Protein AF-A0A1A6XUS2-F1 (afdb_monomer_lite)

Foldseek 3Di:
DDLVVVLVLVLDPDDDPPPVPQDPVNLLVSLVVLQVQLLLLLLQLQLLCLQLVVCVVVVNNVSSVVSNVSSVLSNLLSLLSNQSSCVSPDPDHDDSVVCCVVSVCSSNVSNVVLVVCVVVVVVVVSVVSNVVSVVCVVVSVVSVVSVVCVVVVVVVVVVVVPD

pLDDT: mean 82.78, std 18.83, range [36.0, 98.62]

Structure (mmCIF, N/CA/C/O backbone):
data_AF-A0A1A6XUS2-F1
#
_entry.id   AF-A0A1A6XUS2-F1
#
loop_
_atom_site.group_PDB
_atom_site.id
_atom_site.type_symbol
_atom_site.label_atom_id
_atom_site.label_alt_id
_atom_site.label_comp_id
_atom_site.label_asym_id
_atom_site.label_entity_id
_atom_site.label_seq_id
_atom_site.pdbx_PDB_ins_code
_atom_site.Cartn_x
_atom_site.Cartn_y
_atom_site.Cartn_z
_atom_site.occupancy
_atom_site.B_iso_or_equiv
_atom_site.auth_seq_id
_atom_site.auth_comp_id
_atom_site.auth_asym_id
_atom_site.auth_atom_id
_atom_site.pdbx_PDB_model_num
ATOM 1 N N . MET A 1 1 ? 25.185 3.601 -1.221 1.00 43.94 1 MET A N 1
ATOM 2 C CA . MET A 1 1 ? 24.466 4.262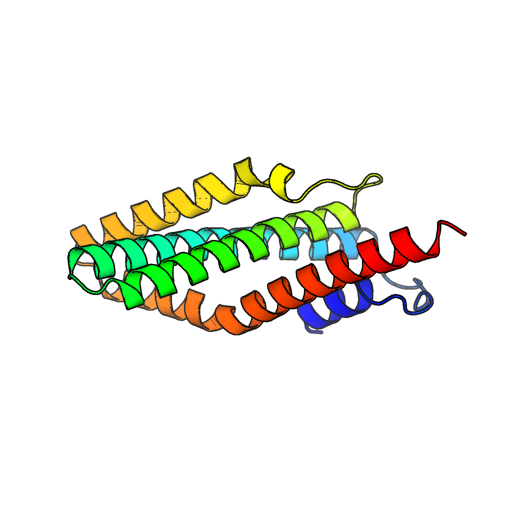 -2.328 1.00 43.94 1 MET A CA 1
ATOM 3 C C . MET A 1 1 ? 23.001 3.979 -2.111 1.00 43.94 1 MET A C 1
ATOM 5 O O . MET A 1 1 ? 22.661 2.821 -1.927 1.00 43.94 1 MET A O 1
ATOM 9 N N . ASP A 1 2 ? 22.198 5.028 -2.001 1.00 40.59 2 ASP A N 1
ATOM 10 C CA . ASP A 1 2 ? 20.779 4.934 -1.667 1.00 40.59 2 ASP A CA 1
ATOM 11 C C . ASP A 1 2 ? 19.984 4.434 -2.886 1.00 40.59 2 ASP A C 1
ATOM 13 O O . ASP A 1 2 ? 20.212 4.918 -3.998 1.00 40.59 2 ASP A O 1
ATOM 17 N N . LEU A 1 3 ? 19.087 3.461 -2.697 1.00 50.53 3 LEU A N 1
ATOM 18 C CA . LEU A 1 3 ? 18.284 2.828 -3.758 1.00 50.53 3 LEU A CA 1
ATOM 19 C C . LEU A 1 3 ? 17.445 3.877 -4.506 1.00 50.53 3 LEU A C 1
ATOM 21 O O . LEU A 1 3 ? 17.326 3.861 -5.732 1.00 50.53 3 LEU A O 1
ATOM 25 N N . LEU A 1 4 ? 16.945 4.853 -3.748 1.00 49.75 4 LEU A N 1
ATOM 26 C CA . LEU A 1 4 ? 16.267 6.046 -4.241 1.00 49.75 4 LEU A CA 1
ATOM 27 C C . LEU A 1 4 ? 17.178 6.919 -5.104 1.00 49.75 4 LEU A C 1
ATOM 29 O O . LEU A 1 4 ? 16.744 7.421 -6.135 1.00 49.75 4 LEU A O 1
ATOM 33 N N . GLY A 1 5 ? 18.452 7.047 -4.734 1.00 47.03 5 GLY A N 1
ATOM 34 C CA . GLY A 1 5 ? 19.453 7.765 -5.520 1.00 47.03 5 GLY A CA 1
ATOM 35 C C . GLY A 1 5 ? 19.738 7.094 -6.863 1.00 47.03 5 GLY A C 1
ATOM 36 O O . GLY A 1 5 ? 19.881 7.785 -7.868 1.00 47.03 5 GLY A O 1
ATOM 37 N N . LEU A 1 6 ? 19.760 5.758 -6.910 1.00 55.34 6 LEU A N 1
ATOM 38 C CA . LEU A 1 6 ? 19.952 5.012 -8.158 1.00 55.34 6 LEU A CA 1
ATOM 39 C C . LEU A 1 6 ? 18.713 5.085 -9.067 1.00 55.34 6 LEU A C 1
ATOM 41 O O . LEU A 1 6 ? 18.844 5.291 -10.270 1.00 55.34 6 LEU A O 1
ATOM 45 N N . LEU A 1 7 ? 17.513 4.979 -8.489 1.00 54.06 7 LEU A N 1
ATOM 46 C CA . LEU A 1 7 ? 16.243 5.122 -9.212 1.00 54.06 7 LEU A CA 1
ATOM 47 C C . LEU A 1 7 ? 16.033 6.551 -9.742 1.00 54.06 7 LEU A C 1
ATOM 49 O O . LEU A 1 7 ? 15.527 6.717 -10.848 1.00 54.06 7 LEU A O 1
ATOM 53 N N . LEU A 1 8 ? 16.463 7.575 -8.996 1.00 52.34 8 LEU A N 1
ATOM 54 C CA . LEU A 1 8 ? 16.452 8.976 -9.437 1.00 52.34 8 LEU A CA 1
ATOM 55 C C . LEU A 1 8 ? 17.474 9.243 -10.550 1.00 52.34 8 LEU A C 1
ATOM 57 O O . LEU A 1 8 ? 17.160 9.969 -11.486 1.00 52.34 8 LEU A O 1
ATOM 61 N N . LEU A 1 9 ? 18.667 8.641 -10.486 1.00 48.25 9 LEU A N 1
ATOM 62 C CA . LEU A 1 9 ? 19.686 8.746 -11.541 1.00 48.25 9 LEU A CA 1
ATOM 63 C C . LEU A 1 9 ? 19.248 8.094 -12.858 1.00 48.25 9 LEU A C 1
ATOM 65 O O . LEU A 1 9 ? 19.633 8.562 -13.923 1.00 48.25 9 LEU A O 1
ATOM 69 N N . LEU A 1 10 ? 18.443 7.034 -12.789 1.00 55.81 10 LEU A N 1
ATOM 70 C CA . LEU A 1 10 ? 17.893 6.354 -13.965 1.00 55.81 10 LEU A CA 1
ATOM 71 C C . LEU A 1 10 ? 16.608 7.014 -14.499 1.00 55.81 10 LEU A C 1
ATOM 73 O O . LEU A 1 10 ? 16.196 6.707 -15.614 1.00 55.81 10 LEU A O 1
ATOM 77 N N . GLY A 1 11 ? 15.978 7.896 -13.715 1.00 45.66 11 GLY A N 1
ATOM 78 C CA . GLY A 1 11 ? 14.768 8.641 -14.082 1.00 45.66 11 GLY A CA 1
ATOM 79 C C . GLY A 1 11 ? 15.007 10.098 -14.497 1.00 45.66 11 GLY A C 1
ATOM 80 O O . GLY A 1 11 ? 14.047 10.805 -14.785 1.00 45.66 11 GLY A O 1
ATOM 81 N N . GLN A 1 12 ? 16.253 10.579 -14.504 1.00 42.88 12 GLN A N 1
ATOM 82 C CA . GLN A 1 12 ? 16.595 11.900 -15.033 1.00 42.88 12 GLN A CA 1
ATOM 83 C C . GLN A 1 12 ? 17.108 11.764 -16.469 1.00 42.88 12 GLN A C 1
ATOM 85 O O . GLN A 1 12 ? 18.019 10.976 -16.713 1.00 42.88 12 GLN A O 1
ATOM 90 N N . ASP A 1 13 ? 16.583 12.589 -17.385 1.00 46.03 13 ASP A N 1
ATOM 91 C CA . ASP A 1 13 ? 17.149 12.887 -18.715 1.00 46.03 13 ASP A CA 1
ATOM 92 C C . ASP A 1 13 ? 18.514 13.599 -18.598 1.00 46.03 13 ASP A C 1
ATOM 94 O O . ASP A 1 13 ? 18.758 14.683 -19.130 1.00 46.03 13 ASP A O 1
ATOM 98 N N . ALA A 1 14 ? 19.439 13.002 -17.857 1.00 36.00 14 ALA A N 1
ATOM 99 C CA . ALA A 1 14 ? 20.839 13.333 -17.932 1.00 36.00 14 ALA A CA 1
ATOM 100 C C . ALA A 1 14 ? 21.422 12.494 -19.068 1.00 36.00 14 ALA A C 1
ATOM 102 O O . ALA A 1 14 ? 21.325 11.266 -19.055 1.00 36.00 14 ALA A O 1
ATOM 103 N N . THR A 1 15 ? 22.045 13.170 -20.040 1.00 37.56 15 THR A N 1
ATOM 104 C CA . THR A 1 15 ? 23.084 12.606 -20.920 1.00 37.56 15 THR A CA 1
ATOM 105 C C . THR A 1 15 ? 23.726 11.385 -20.274 1.00 37.56 15 THR A C 1
ATOM 107 O O . THR A 1 15 ? 24.177 11.528 -19.132 1.00 37.56 15 THR A O 1
ATOM 110 N N . PRO A 1 16 ? 23.766 10.225 -20.960 1.00 40.72 16 PRO A N 1
ATOM 111 C CA . PRO A 1 16 ? 24.060 8.958 -20.318 1.00 40.72 16 PRO A CA 1
ATOM 112 C C . PRO A 1 16 ? 25.358 9.113 -19.526 1.00 40.72 16 PRO A C 1
ATOM 114 O O . PRO A 1 16 ? 26.403 9.364 -20.142 1.00 40.72 16 PRO A O 1
ATOM 117 N N . PRO A 1 17 ? 25.336 9.007 -18.182 1.00 40.78 17 PRO A N 1
ATOM 118 C CA . PRO A 1 17 ? 26.576 8.779 -17.474 1.00 40.78 17 PRO A CA 1
ATOM 119 C C . PRO A 1 17 ? 27.140 7.512 -18.100 1.00 40.78 17 PRO A C 1
ATOM 121 O O . PRO A 1 17 ? 26.401 6.545 -18.299 1.00 40.78 17 PRO A O 1
ATOM 124 N N . ALA A 1 18 ? 28.403 7.573 -18.522 1.00 39.09 18 ALA A N 1
ATOM 125 C CA . ALA A 1 18 ? 29.056 6.487 -19.228 1.00 39.09 18 ALA A CA 1
ATOM 126 C C . ALA A 1 18 ? 28.669 5.154 -18.574 1.00 39.09 18 ALA A C 1
ATOM 128 O O . ALA A 1 18 ? 29.015 4.883 -17.426 1.00 39.09 18 ALA A O 1
ATOM 129 N N . THR A 1 19 ? 27.922 4.332 -19.313 1.00 47.12 19 THR A N 1
ATOM 130 C CA . THR A 1 19 ? 27.433 2.998 -18.930 1.00 47.12 19 THR A CA 1
ATOM 131 C C . THR A 1 19 ? 28.585 1.991 -18.809 1.00 47.12 19 THR A C 1
ATOM 133 O O . THR A 1 19 ? 28.404 0.781 -18.884 1.00 47.12 19 THR A O 1
ATOM 136 N N . SER A 1 20 ? 29.807 2.477 -18.617 1.00 44.38 20 SER A N 1
ATOM 137 C CA . SER A 1 20 ? 30.999 1.714 -18.305 1.00 44.38 20 SER A CA 1
ATOM 138 C C . SER A 1 20 ? 30.981 1.348 -16.820 1.00 44.38 20 SER A C 1
ATOM 140 O O . SER A 1 20 ? 31.653 1.987 -16.013 1.00 44.38 20 SER A O 1
ATOM 142 N N . GLY A 1 21 ? 30.187 0.338 -16.448 1.00 50.47 21 GLY A N 1
ATOM 143 C CA . GLY A 1 21 ? 30.295 -0.273 -15.118 1.00 50.47 21 GLY A CA 1
ATOM 144 C C . GLY A 1 21 ? 29.078 -1.029 -14.589 1.00 50.47 21 GLY A C 1
ATOM 145 O O . GLY A 1 21 ? 29.241 -1.815 -13.660 1.00 50.47 21 GLY A O 1
ATOM 146 N N . ILE A 1 22 ? 27.877 -0.844 -15.148 1.00 58.66 22 ILE A N 1
ATOM 147 C CA . ILE A 1 22 ? 26.694 -1.583 -14.680 1.00 58.66 22 ILE A CA 1
ATOM 148 C C . ILE A 1 22 ? 26.644 -2.931 -15.399 1.00 58.66 22 ILE A C 1
ATOM 150 O O . ILE A 1 22 ? 26.415 -3.005 -16.605 1.00 58.66 22 ILE A O 1
ATOM 154 N N . THR A 1 23 ? 26.896 -4.005 -14.655 1.00 76.06 23 THR A N 1
ATOM 155 C CA . THR A 1 23 ? 26.788 -5.371 -15.168 1.00 76.06 23 THR A CA 1
ATOM 156 C C . THR A 1 23 ? 25.319 -5.769 -15.311 1.00 76.06 23 THR A C 1
ATOM 158 O O . THR A 1 23 ? 24.452 -5.276 -14.588 1.00 76.06 23 THR A O 1
ATOM 161 N N . GLN A 1 24 ? 25.032 -6.716 -16.207 1.00 75.00 24 GLN A N 1
ATOM 162 C CA . GLN A 1 24 ? 23.701 -7.331 -16.316 1.00 75.00 24 GLN A CA 1
ATOM 163 C C . GLN A 1 24 ? 23.223 -7.897 -14.966 1.00 75.00 24 GLN A C 1
ATOM 165 O O . GLN A 1 24 ? 22.039 -7.860 -14.644 1.00 75.00 24 GLN A O 1
ATOM 170 N N . GLU A 1 25 ? 24.168 -8.383 -14.162 1.00 78.31 25 GLU A N 1
ATOM 171 C CA . GLU A 1 25 ? 23.946 -8.837 -12.793 1.00 78.31 25 GLU A CA 1
ATOM 172 C C . GLU A 1 25 ? 23.510 -7.689 -11.869 1.00 78.31 25 GLU A C 1
ATOM 174 O O . GLU A 1 25 ? 22.534 -7.835 -11.140 1.00 78.31 25 GLU A O 1
ATOM 179 N N . GLY A 1 26 ? 24.139 -6.514 -11.967 1.00 78.38 26 GLY A N 1
ATOM 180 C CA . GLY A 1 26 ? 23.724 -5.320 -11.226 1.00 78.38 26 GLY A CA 1
ATOM 181 C C . GLY A 1 26 ? 22.303 -4.862 -11.569 1.00 78.38 26 GLY A C 1
ATOM 182 O O . GLY A 1 26 ? 21.543 -4.502 -10.675 1.00 78.38 26 GLY A O 1
ATOM 183 N N . ILE A 1 27 ? 21.904 -4.945 -12.842 1.00 78.94 27 ILE A N 1
ATOM 184 C CA . ILE A 1 27 ? 20.528 -4.633 -13.273 1.00 78.94 27 ILE A CA 1
ATOM 185 C C . ILE A 1 27 ? 19.527 -5.619 -12.658 1.00 78.94 27 ILE A C 1
ATOM 187 O O . ILE A 1 27 ? 18.470 -5.210 -12.177 1.00 78.94 27 ILE A O 1
ATOM 191 N N . ALA A 1 28 ? 19.861 -6.912 -12.647 1.00 82.19 28 ALA A N 1
ATOM 192 C CA . ALA A 1 28 ? 19.004 -7.943 -12.073 1.00 82.19 28 ALA A CA 1
ATOM 193 C C . ALA A 1 28 ? 18.802 -7.756 -10.559 1.00 82.19 28 ALA A C 1
ATOM 195 O O . ALA A 1 28 ? 17.681 -7.916 -10.077 1.00 82.19 28 ALA A O 1
ATOM 196 N N . VAL A 1 29 ? 19.855 -7.370 -9.827 1.00 84.56 29 VAL A N 1
ATOM 197 C CA . VAL A 1 29 ? 19.773 -7.068 -8.387 1.00 84.56 29 VAL A CA 1
ATOM 198 C C . VAL A 1 29 ? 18.825 -5.897 -8.131 1.00 84.56 29 VAL A C 1
ATOM 200 O O . VAL A 1 29 ? 17.878 -6.042 -7.364 1.00 84.56 29 VAL A O 1
ATOM 203 N N . VAL A 1 30 ? 19.000 -4.778 -8.836 1.00 82.94 30 VAL A N 1
ATOM 204 C CA . VAL A 1 30 ? 18.148 -3.588 -8.656 1.00 82.94 30 VAL A CA 1
ATOM 205 C C . VAL A 1 30 ? 16.685 -3.887 -9.001 1.00 82.94 30 VAL A C 1
ATOM 207 O O . VAL A 1 30 ? 15.773 -3.452 -8.298 1.00 82.94 30 VAL A O 1
ATOM 210 N N . ALA A 1 31 ? 16.436 -4.661 -10.061 1.00 83.56 31 ALA A N 1
ATOM 211 C CA . ALA A 1 31 ? 15.081 -5.071 -10.424 1.00 83.56 31 ALA A CA 1
ATOM 212 C C . ALA A 1 31 ? 14.435 -5.955 -9.340 1.00 83.56 31 ALA A C 1
ATOM 214 O O . ALA A 1 31 ? 13.247 -5.796 -9.046 1.00 83.56 31 ALA A O 1
ATOM 215 N N . ALA A 1 32 ? 15.206 -6.855 -8.722 1.00 86.75 32 ALA A N 1
ATOM 216 C CA . ALA A 1 32 ? 14.733 -7.688 -7.621 1.00 86.75 32 ALA A CA 1
ATOM 217 C C . ALA A 1 32 ? 14.425 -6.857 -6.364 1.00 86.75 32 ALA A C 1
ATOM 219 O O . ALA A 1 32 ? 13.348 -7.013 -5.791 1.00 86.75 32 ALA A O 1
ATOM 220 N N . GLU A 1 33 ? 15.303 -5.926 -5.986 1.00 88.81 33 GLU A N 1
ATOM 221 C CA . GLU A 1 33 ? 15.103 -5.023 -4.842 1.00 88.81 33 GLU A CA 1
ATOM 222 C C . GLU A 1 33 ? 13.871 -4.123 -5.028 1.00 88.81 33 GLU A C 1
ATOM 224 O O . GLU A 1 33 ? 13.099 -3.898 -4.090 1.00 88.81 33 GLU A O 1
ATOM 229 N N . ALA A 1 34 ? 13.629 -3.645 -6.252 1.00 88.12 34 ALA A N 1
ATOM 230 C CA . ALA A 1 34 ? 12.433 -2.878 -6.584 1.00 88.12 34 ALA A CA 1
ATOM 231 C C . ALA A 1 34 ? 11.157 -3.734 -6.489 1.00 88.12 34 ALA A C 1
ATOM 233 O O . ALA A 1 34 ? 10.148 -3.276 -5.950 1.00 88.12 34 ALA A O 1
ATOM 234 N N . ALA A 1 35 ? 11.193 -4.987 -6.955 1.00 89.00 35 ALA A N 1
ATOM 235 C CA . ALA A 1 35 ? 10.068 -5.913 -6.829 1.00 89.00 35 ALA A CA 1
ATOM 236 C C . ALA A 1 35 ? 9.792 -6.308 -5.366 1.00 89.00 35 ALA A C 1
ATOM 238 O O . ALA A 1 35 ? 8.634 -6.399 -4.957 1.00 89.00 35 ALA A O 1
ATOM 239 N N . GLU A 1 36 ? 10.831 -6.499 -4.555 1.00 91.69 36 GLU A N 1
ATOM 240 C CA . GLU A 1 36 ? 10.691 -6.732 -3.117 1.00 91.69 36 GLU A CA 1
ATOM 241 C C . GLU A 1 36 ? 10.083 -5.513 -2.415 1.00 91.69 36 GLU A C 1
ATOM 243 O O . GLU A 1 36 ? 9.097 -5.639 -1.684 1.00 91.69 36 GLU A O 1
ATOM 248 N N . SER A 1 37 ? 10.589 -4.316 -2.716 1.00 93.69 37 SER A N 1
ATOM 249 C CA . SER A 1 37 ? 10.033 -3.060 -2.206 1.00 93.69 37 SER A CA 1
ATOM 250 C C . SER A 1 37 ? 8.565 -2.887 -2.607 1.00 93.69 37 SER A C 1
ATOM 252 O O . SER A 1 37 ? 7.744 -2.459 -1.793 1.00 93.69 37 SER A O 1
ATOM 254 N N . ALA A 1 38 ? 8.195 -3.283 -3.830 1.00 95.00 38 ALA A N 1
ATOM 255 C CA . ALA A 1 38 ? 6.807 -3.266 -4.283 1.00 95.00 38 ALA A CA 1
ATOM 256 C C . ALA A 1 38 ? 5.909 -4.149 -3.402 1.00 95.00 38 ALA A C 1
ATOM 258 O O . ALA A 1 38 ? 4.825 -3.722 -2.998 1.00 95.00 38 ALA A O 1
ATOM 259 N N . ASN A 1 39 ? 6.381 -5.343 -3.033 1.00 96.19 39 ASN A N 1
ATOM 260 C CA . ASN A 1 39 ? 5.648 -6.234 -2.135 1.00 96.19 39 ASN A CA 1
ATOM 261 C C . ASN A 1 39 ? 5.480 -5.622 -0.738 1.00 96.19 39 ASN A C 1
ATOM 263 O O . ASN A 1 39 ? 4.417 -5.767 -0.131 1.00 96.19 39 ASN A O 1
ATOM 267 N N . ILE A 1 40 ? 6.490 -4.918 -0.221 1.00 97.25 40 ILE A N 1
ATOM 268 C CA . ILE A 1 40 ? 6.400 -4.221 1.070 1.00 97.25 40 ILE A CA 1
ATOM 269 C C . ILE A 1 40 ? 5.295 -3.156 1.022 1.00 97.25 40 ILE A C 1
ATOM 271 O O . ILE A 1 40 ? 4.395 -3.165 1.866 1.00 97.25 40 ILE A O 1
ATOM 275 N N . PHE A 1 41 ? 5.286 -2.297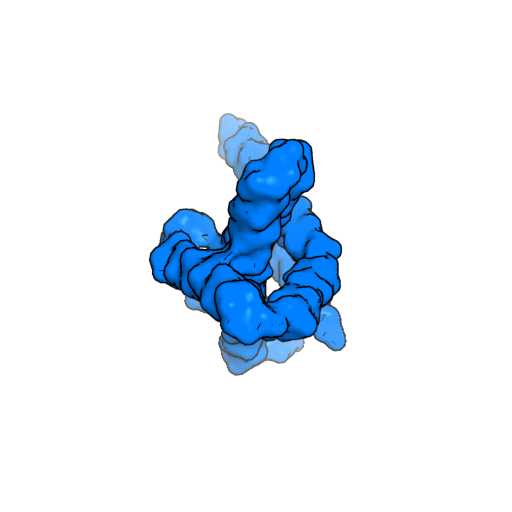 -0.002 1.00 97.94 41 PHE A N 1
ATOM 276 C CA . PHE A 1 41 ? 4.231 -1.294 -0.173 1.00 97.94 41 PHE A CA 1
ATOM 277 C C . PHE A 1 41 ? 2.842 -1.915 -0.368 1.00 97.94 41 PHE A C 1
ATOM 279 O O . PHE A 1 41 ? 1.862 -1.413 0.187 1.00 97.94 41 PHE A O 1
ATOM 286 N N . ALA A 1 42 ? 2.741 -3.032 -1.092 1.00 98.19 42 ALA A N 1
ATOM 287 C CA . ALA A 1 42 ? 1.486 -3.760 -1.252 1.00 98.19 42 ALA A CA 1
ATOM 288 C C . ALA A 1 42 ? 0.945 -4.274 0.094 1.00 98.19 42 ALA A C 1
ATOM 290 O O . ALA A 1 42 ? -0.247 -4.141 0.372 1.00 98.19 42 ALA A O 1
ATOM 291 N N . ASN A 1 43 ? 1.814 -4.790 0.968 1.00 98.19 43 ASN A N 1
ATOM 292 C CA . ASN A 1 43 ? 1.422 -5.182 2.322 1.00 98.19 43 ASN A CA 1
ATOM 293 C C . ASN A 1 43 ? 0.992 -3.970 3.161 1.00 98.19 43 ASN A C 1
ATOM 295 O O . ASN A 1 43 ? -0.049 -4.020 3.817 1.00 98.19 43 ASN A O 1
ATOM 299 N N . CYS A 1 44 ? 1.731 -2.858 3.100 1.00 98.38 44 CYS A N 1
ATOM 300 C CA . CYS A 1 44 ? 1.347 -1.630 3.798 1.00 98.38 44 CYS A CA 1
ATOM 301 C C . CYS A 1 44 ? -0.001 -1.078 3.335 1.00 98.38 44 CYS A C 1
ATOM 303 O O . CYS A 1 44 ? -0.774 -0.594 4.159 1.00 98.38 44 CYS A O 1
ATOM 305 N N . ALA A 1 45 ? -0.352 -1.236 2.056 1.00 98.56 45 ALA A N 1
ATOM 306 C CA . ALA A 1 45 ? -1.682 -0.887 1.574 1.00 98.56 45 ALA A CA 1
ATOM 307 C C . ALA A 1 45 ? -2.799 -1.635 2.327 1.00 98.56 45 ALA A C 1
ATOM 309 O O . ALA A 1 45 ? -3.846 -1.053 2.615 1.00 98.56 45 ALA A O 1
ATOM 310 N N . GLY A 1 46 ? -2.568 -2.904 2.678 1.00 98.44 46 GLY A N 1
ATOM 311 C CA . GLY A 1 46 ? -3.506 -3.715 3.455 1.00 98.44 46 GLY A CA 1
ATOM 312 C C . GLY A 1 46 ? -3.563 -3.345 4.933 1.00 98.44 46 GLY A C 1
ATOM 313 O O . GLY A 1 46 ? -4.648 -3.270 5.506 1.00 98.44 46 GLY A O 1
ATOM 314 N N . TRP A 1 47 ? -2.417 -3.042 5.546 1.00 98.25 47 TRP A N 1
ATOM 315 C CA . TRP A 1 47 ? -2.367 -2.530 6.921 1.00 98.25 47 TRP A CA 1
ATOM 316 C C . TRP A 1 47 ? -3.142 -1.215 7.070 1.00 98.25 47 TRP A C 1
ATOM 318 O O . TRP A 1 47 ? -3.900 -1.037 8.027 1.00 98.25 47 TRP A O 1
ATOM 328 N N . TRP A 1 48 ? -3.038 -0.327 6.081 1.00 98.50 48 TRP A N 1
ATOM 329 C CA . TRP A 1 48 ? -3.830 0.899 6.043 1.00 98.50 48 TRP A CA 1
ATOM 330 C C . TRP A 1 48 ? -5.323 0.651 5.822 1.00 98.50 48 TRP A C 1
ATOM 332 O O . TRP A 1 48 ? -6.147 1.311 6.454 1.00 98.50 48 TRP A O 1
ATOM 342 N N . ASP A 1 49 ? -5.703 -0.329 5.001 1.00 98.62 49 ASP A N 1
ATOM 343 C CA . ASP A 1 49 ? -7.110 -0.721 4.851 1.00 98.62 49 ASP A CA 1
ATOM 344 C C . ASP A 1 49 ? -7.704 -1.291 6.150 1.00 98.62 49 ASP A C 1
ATOM 346 O O . ASP A 1 49 ? -8.868 -1.018 6.470 1.00 98.62 49 ASP A O 1
ATOM 350 N N . PHE A 1 50 ? -6.911 -2.035 6.927 1.00 98.19 50 PHE A N 1
ATOM 351 C CA . PHE A 1 50 ? -7.305 -2.492 8.259 1.00 98.19 50 PHE A CA 1
ATOM 352 C C . PHE A 1 50 ? -7.579 -1.305 9.193 1.00 98.19 50 PHE A C 1
ATOM 354 O O . PHE A 1 50 ? -8.662 -1.229 9.780 1.00 98.19 50 PHE A O 1
ATOM 361 N N . MET A 1 51 ? -6.664 -0.331 9.263 1.00 98.12 51 MET A N 1
ATOM 362 C CA . MET A 1 51 ? -6.866 0.884 10.063 1.00 98.12 51 MET A CA 1
ATOM 363 C C . MET A 1 51 ? -8.089 1.675 9.603 1.00 98.12 51 MET A C 1
ATOM 365 O O . MET A 1 51 ? -8.912 2.072 10.424 1.00 98.12 51 MET A O 1
ATOM 369 N N . ALA A 1 52 ? -8.273 1.835 8.291 1.00 98.44 52 ALA A N 1
ATOM 370 C CA . ALA A 1 52 ? -9.438 2.510 7.732 1.00 98.44 52 ALA A CA 1
ATOM 371 C C . ALA A 1 52 ? -10.754 1.839 8.157 1.00 98.44 52 ALA A C 1
ATOM 373 O O . ALA A 1 52 ? -11.732 2.511 8.492 1.00 98.44 52 ALA A O 1
ATOM 374 N N . THR A 1 53 ? -10.781 0.507 8.160 1.00 98.19 53 THR A N 1
ATOM 375 C CA . THR A 1 53 ? -11.944 -0.277 8.590 1.00 98.19 53 THR A CA 1
ATOM 376 C C . THR A 1 53 ? -12.207 -0.103 10.083 1.00 98.19 53 THR A C 1
ATOM 378 O O . THR A 1 53 ? -13.347 0.147 10.477 1.00 98.19 53 THR A O 1
ATOM 381 N N . HIS A 1 54 ? -11.159 -0.166 10.908 1.00 96.56 54 HIS A N 1
ATOM 382 C CA . HIS A 1 54 ? -11.268 -0.015 12.356 1.00 96.56 54 HIS A CA 1
ATOM 383 C C . HIS A 1 54 ? -11.735 1.391 12.766 1.00 96.56 54 HIS A C 1
ATOM 385 O O . HIS A 1 54 ? -12.661 1.533 13.563 1.00 96.56 54 HIS A O 1
ATOM 391 N N . GLU A 1 55 ? -11.166 2.438 12.168 1.00 98.00 55 GLU A N 1
ATOM 392 C CA . GLU A 1 55 ? -11.578 3.826 12.401 1.00 98.00 55 GLU A CA 1
ATOM 393 C C . GLU A 1 55 ? -13.034 4.069 11.993 1.00 98.00 55 GLU A C 1
ATOM 395 O O . GLU A 1 55 ? -13.786 4.728 12.715 1.00 98.00 55 GLU A O 1
ATOM 400 N N . ARG A 1 56 ? -13.466 3.490 10.863 1.00 98.19 56 ARG A N 1
ATOM 401 C CA . ARG A 1 56 ? -14.858 3.587 10.414 1.00 98.19 56 ARG A CA 1
ATOM 402 C C . ARG A 1 56 ? -15.805 2.916 11.405 1.00 98.19 56 ARG A C 1
ATOM 404 O O . ARG A 1 56 ? -16.815 3.516 11.763 1.00 98.19 56 ARG A O 1
ATOM 411 N N . ALA A 1 57 ? -15.470 1.712 11.867 1.00 97.12 57 ALA A N 1
ATOM 412 C CA . ALA A 1 57 ? -16.255 0.993 12.870 1.00 97.12 57 ALA A CA 1
ATOM 413 C C . ALA A 1 57 ? -16.339 1.760 14.200 1.00 97.12 57 ALA A C 1
ATOM 415 O O . ALA A 1 57 ? -17.357 1.708 14.884 1.00 97.12 57 ALA A O 1
ATOM 416 N N . ALA A 1 58 ? -15.300 2.524 14.535 1.00 97.44 58 ALA A N 1
ATOM 417 C CA . ALA A 1 58 ? -15.253 3.358 15.727 1.00 97.44 58 ALA A CA 1
ATOM 418 C C . ALA A 1 58 ? -15.883 4.758 15.554 1.00 97.44 58 ALA A C 1
ATOM 420 O O . ALA A 1 58 ? -15.745 5.601 16.441 1.00 97.44 58 ALA A O 1
ATOM 421 N N . GLY A 1 59 ? -16.552 5.033 14.427 1.00 98.19 59 GLY A N 1
ATOM 422 C CA . GLY A 1 59 ? -17.237 6.306 14.184 1.00 98.19 59 GLY A CA 1
ATOM 423 C C . GLY A 1 59 ? -16.305 7.484 13.880 1.00 98.19 59 GLY A C 1
ATOM 424 O O . GLY A 1 59 ? -16.696 8.632 14.081 1.00 98.19 59 GLY A O 1
ATOM 425 N N . ARG A 1 60 ? -15.082 7.225 13.394 1.00 98.38 60 ARG A N 1
ATOM 426 C CA . ARG A 1 60 ? -14.069 8.238 13.046 1.00 98.38 60 ARG A CA 1
ATOM 427 C C . ARG A 1 60 ? -13.862 8.309 11.522 1.00 98.38 60 ARG A C 1
ATOM 429 O O . ARG A 1 60 ? -12.864 7.810 11.002 1.00 98.38 60 ARG A O 1
ATOM 436 N N . PRO A 1 61 ? -14.806 8.903 10.762 1.00 96.94 61 PRO A N 1
ATOM 437 C CA . PRO A 1 61 ? -14.811 8.829 9.299 1.00 96.94 61 PRO A CA 1
ATOM 438 C C . PRO A 1 61 ? -13.632 9.551 8.635 1.00 96.94 61 PRO A C 1
ATOM 440 O O . PRO A 1 61 ? -13.104 9.042 7.652 1.00 96.94 61 PRO A O 1
ATOM 443 N N . ALA A 1 62 ? -13.183 10.687 9.180 1.00 98.06 62 ALA A N 1
ATOM 444 C CA . ALA A 1 62 ? -12.046 11.429 8.630 1.00 98.06 62 ALA A CA 1
ATOM 445 C C . ALA A 1 62 ? -10.742 10.616 8.713 1.00 98.06 62 ALA A C 1
ATOM 447 O O . ALA A 1 62 ? -10.031 10.480 7.720 1.00 98.06 62 ALA A O 1
ATOM 448 N N . SER A 1 63 ? -10.471 9.997 9.867 1.00 97.75 63 SER A N 1
ATOM 449 C CA . SER A 1 63 ? -9.335 9.085 10.036 1.00 97.75 63 SER A CA 1
ATOM 450 C C . SER A 1 63 ? -9.442 7.878 9.104 1.00 97.75 63 SER A C 1
ATOM 452 O O . SER A 1 63 ? -8.461 7.477 8.482 1.00 97.75 63 SER A O 1
ATOM 454 N N . ALA A 1 64 ? -10.645 7.314 8.958 1.00 98.19 64 ALA A N 1
ATOM 455 C CA . ALA A 1 64 ? -10.873 6.191 8.056 1.00 98.19 64 ALA A CA 1
ATOM 456 C C . ALA A 1 64 ? -10.545 6.539 6.596 1.00 98.19 64 ALA A C 1
ATOM 458 O O . ALA A 1 64 ? -9.936 5.739 5.884 1.00 98.19 64 ALA A O 1
ATOM 459 N N . GLU A 1 65 ? -10.936 7.730 6.146 1.00 98.44 65 GLU A N 1
ATOM 460 C CA . GLU A 1 65 ? -10.618 8.226 4.810 1.00 98.44 65 GLU A CA 1
ATOM 461 C C . GLU A 1 65 ? -9.122 8.509 4.646 1.00 98.44 65 GLU A C 1
ATOM 463 O O . GLU A 1 65 ? -8.529 8.098 3.647 1.00 98.44 65 GLU A O 1
ATOM 468 N N . GLN A 1 66 ? -8.482 9.115 5.651 1.00 97.88 66 GLN A N 1
ATOM 469 C CA . GLN A 1 66 ? -7.036 9.324 5.663 1.00 97.88 66 GLN A CA 1
ATOM 470 C C . GLN A 1 66 ? -6.281 8.002 5.483 1.00 97.88 66 GLN A C 1
ATOM 472 O O . GLN A 1 66 ? -5.460 7.886 4.572 1.00 97.88 66 GLN A O 1
ATOM 477 N N . PHE A 1 67 ? -6.587 6.979 6.285 1.00 98.25 67 PHE A N 1
ATOM 478 C CA . PHE A 1 67 ? -5.949 5.671 6.145 1.00 98.25 67 PHE A CA 1
ATOM 479 C C . PHE A 1 67 ? -6.269 5.016 4.804 1.00 98.25 67 PHE A C 1
ATOM 481 O O . PHE A 1 67 ? -5.384 4.432 4.181 1.00 98.25 67 PHE A O 1
ATOM 488 N N . LYS A 1 68 ? -7.493 5.167 4.283 1.00 98.38 68 LYS A N 1
ATOM 489 C CA . LYS A 1 68 ? -7.810 4.641 2.952 1.00 98.38 68 LYS A CA 1
ATOM 490 C C . LYS A 1 68 ? -6.940 5.280 1.866 1.00 98.38 68 LYS A C 1
ATOM 492 O O . LYS A 1 68 ? -6.462 4.576 0.974 1.00 98.38 68 LYS A O 1
ATOM 497 N N . ASN A 1 69 ? -6.697 6.585 1.960 1.00 97.75 69 ASN A N 1
ATOM 498 C CA . ASN A 1 69 ? -5.830 7.312 1.037 1.00 97.75 69 ASN A CA 1
ATOM 499 C C . ASN A 1 69 ? -4.362 6.891 1.170 1.00 97.75 69 ASN A C 1
ATOM 501 O O . ASN A 1 69 ? -3.702 6.695 0.148 1.00 97.75 69 ASN A O 1
ATOM 505 N N . LEU A 1 70 ? -3.876 6.647 2.393 1.00 97.75 70 LEU A N 1
ATOM 506 C CA . LEU A 1 70 ? -2.556 6.046 2.608 1.00 97.75 70 LEU A CA 1
ATOM 507 C C . LEU A 1 70 ? -2.453 4.671 1.938 1.00 97.75 70 LEU A C 1
ATOM 509 O O . LEU A 1 70 ? -1.486 4.412 1.223 1.00 97.75 70 LEU A O 1
ATOM 513 N N . GLY A 1 71 ? -3.481 3.830 2.073 1.00 98.00 71 GLY A N 1
ATOM 514 C CA . GLY A 1 71 ? -3.535 2.528 1.410 1.00 98.00 71 GLY A CA 1
ATOM 515 C C . GLY A 1 71 ? -3.517 2.626 -0.117 1.00 98.00 71 GLY A C 1
ATOM 516 O O . GLY A 1 71 ? -2.810 1.878 -0.792 1.00 98.00 71 GLY A O 1
ATOM 517 N N . ASN A 1 72 ? -4.245 3.590 -0.684 1.00 97.25 72 ASN A N 1
ATOM 518 C CA . ASN A 1 72 ? -4.251 3.835 -2.127 1.00 97.25 72 ASN A CA 1
ATOM 519 C C . ASN A 1 72 ? -2.893 4.331 -2.639 1.00 97.25 72 ASN A C 1
ATOM 521 O O . ASN A 1 72 ? -2.435 3.887 -3.695 1.00 97.25 72 ASN A O 1
ATOM 525 N N . GLY A 1 73 ? -2.229 5.215 -1.895 1.00 96.06 73 GLY A N 1
ATOM 526 C CA . GLY A 1 73 ? -0.889 5.670 -2.248 1.00 96.06 73 GLY A CA 1
ATOM 527 C C . GLY A 1 73 ? 0.155 4.551 -2.154 1.00 96.06 73 GLY A C 1
ATOM 528 O O . GLY A 1 73 ? 0.982 4.431 -3.052 1.00 96.06 73 GLY A O 1
ATOM 529 N N . ALA A 1 74 ? 0.070 3.670 -1.153 1.00 97.88 74 ALA A N 1
ATOM 530 C CA . ALA A 1 74 ? 0.975 2.530 -1.020 1.00 97.88 74 ALA A CA 1
ATOM 531 C C . ALA A 1 74 ? 0.779 1.523 -2.168 1.00 97.88 74 ALA A C 1
ATOM 533 O O . ALA A 1 74 ? 1.749 1.101 -2.792 1.00 97.88 74 ALA A O 1
ATOM 534 N N . GLN A 1 75 ? -0.469 1.221 -2.552 1.00 97.50 75 GLN A N 1
ATOM 535 C CA . GLN A 1 75 ? -0.738 0.424 -3.756 1.00 97.50 75 GLN A CA 1
ATOM 536 C C . GLN A 1 75 ? -0.145 1.083 -5.010 1.00 97.50 75 GLN A C 1
ATOM 538 O O . GLN A 1 75 ? 0.419 0.405 -5.864 1.00 97.50 75 GLN A O 1
ATOM 543 N N . THR A 1 76 ? -0.276 2.403 -5.132 1.00 94.69 76 THR A N 1
ATOM 544 C CA . THR A 1 76 ? 0.240 3.152 -6.283 1.00 94.69 76 THR A CA 1
ATOM 545 C C . THR A 1 76 ? 1.766 3.064 -6.361 1.00 94.69 76 THR A C 1
ATOM 547 O O . THR A 1 76 ? 2.299 2.766 -7.429 1.00 94.69 76 THR A O 1
ATOM 550 N N . ALA A 1 77 ? 2.461 3.224 -5.230 1.00 94.25 77 ALA A N 1
ATOM 551 C CA . ALA A 1 77 ? 3.907 3.042 -5.133 1.00 94.25 77 ALA A CA 1
ATOM 552 C C . ALA A 1 77 ? 4.335 1.610 -5.502 1.00 94.25 77 ALA A C 1
ATOM 554 O O . ALA A 1 77 ? 5.280 1.435 -6.269 1.00 94.25 77 ALA A O 1
ATOM 555 N N . ALA A 1 78 ? 3.603 0.587 -5.044 1.00 96.12 78 ALA A N 1
ATOM 556 C CA . ALA A 1 78 ? 3.873 -0.808 -5.397 1.00 96.12 78 ALA A CA 1
ATOM 557 C C . ALA A 1 78 ? 3.764 -1.066 -6.911 1.00 96.12 78 ALA A C 1
ATOM 559 O O . ALA A 1 78 ? 4.647 -1.676 -7.514 1.00 96.12 78 ALA A O 1
ATOM 560 N N . LEU A 1 79 ? 2.699 -0.571 -7.548 1.00 93.50 79 LEU A N 1
ATOM 561 C CA . LEU A 1 79 ? 2.506 -0.720 -8.993 1.00 93.50 79 LEU A CA 1
ATOM 562 C C . LEU A 1 79 ? 3.589 0.011 -9.796 1.00 93.50 79 LEU A C 1
ATOM 564 O O . LEU A 1 79 ? 4.039 -0.500 -10.821 1.00 93.50 79 LEU A O 1
ATOM 568 N N . TRP A 1 80 ? 4.015 1.186 -9.329 1.00 90.31 80 TRP A N 1
ATOM 569 C CA . TRP A 1 80 ? 5.108 1.932 -9.947 1.00 90.31 80 TRP A CA 1
ATOM 570 C C . TRP A 1 80 ? 6.442 1.199 -9.823 1.00 90.31 80 TRP A C 1
ATOM 572 O O . TRP A 1 80 ? 7.120 1.032 -10.830 1.00 90.31 80 TRP A O 1
ATOM 582 N N . LEU A 1 81 ? 6.786 0.678 -8.643 1.00 90.75 81 LEU A N 1
ATOM 583 C CA . LEU A 1 81 ? 8.027 -0.074 -8.430 1.00 90.75 81 LEU A CA 1
ATOM 584 C C . LEU A 1 81 ? 8.108 -1.337 -9.295 1.00 90.75 81 LEU A C 1
ATOM 586 O O . LEU A 1 81 ? 9.158 -1.612 -9.873 1.00 90.75 81 LEU A O 1
ATOM 590 N N . HIS A 1 82 ? 7.001 -2.066 -9.463 1.00 90.56 82 HIS A N 1
ATOM 591 C CA . HIS A 1 82 ? 6.956 -3.160 -10.437 1.00 90.56 82 HIS A CA 1
ATOM 592 C C . HIS A 1 82 ? 7.172 -2.673 -11.876 1.00 90.56 82 HIS A C 1
ATOM 594 O O . HIS A 1 82 ? 7.848 -3.347 -12.655 1.00 90.56 82 HIS A O 1
ATOM 600 N N . GLY A 1 83 ? 6.631 -1.503 -12.221 1.00 87.00 83 GLY A N 1
ATOM 601 C CA . GLY A 1 83 ? 6.878 -0.854 -13.505 1.00 87.00 83 GLY A CA 1
ATOM 602 C C . GLY A 1 83 ? 8.347 -0.507 -13.725 1.00 87.00 83 GLY A C 1
ATOM 603 O O . GLY A 1 83 ? 8.888 -0.838 -14.778 1.00 87.00 83 GLY A O 1
ATOM 604 N N . GLN A 1 84 ? 9.006 0.069 -12.719 1.00 84.88 84 GLN A N 1
ATOM 605 C CA . GLN A 1 84 ? 10.433 0.388 -12.770 1.00 84.88 84 GLN A CA 1
ATOM 606 C C . GLN A 1 84 ? 11.279 -0.882 -12.910 1.00 84.88 84 GLN A C 1
ATOM 608 O O . GLN A 1 84 ? 12.114 -0.962 -13.806 1.00 84.88 84 GLN A O 1
ATOM 613 N N . ALA A 1 85 ? 11.018 -1.910 -12.095 1.00 86.94 85 ALA A N 1
ATOM 614 C CA . ALA A 1 85 ? 11.717 -3.195 -12.176 1.00 86.94 85 ALA A CA 1
ATOM 615 C C . ALA A 1 85 ? 11.593 -3.834 -13.569 1.00 86.94 85 ALA A C 1
ATOM 617 O O . ALA A 1 85 ? 12.559 -4.360 -14.122 1.00 86.94 85 ALA A O 1
ATOM 618 N N . TYR A 1 86 ? 10.399 -3.760 -14.160 1.00 85.31 86 TYR A N 1
ATOM 619 C CA . TYR A 1 86 ? 10.158 -4.257 -15.508 1.00 85.31 86 TYR A CA 1
ATOM 620 C C . TYR A 1 86 ? 10.895 -3.429 -16.566 1.00 85.31 86 TYR A C 1
ATOM 622 O O . TYR A 1 86 ? 11.539 -4.005 -17.439 1.00 85.31 86 TYR A O 1
ATOM 630 N N . ALA A 1 87 ? 10.863 -2.097 -16.476 1.00 83.94 87 ALA A N 1
ATOM 631 C CA . ALA A 1 87 ? 11.521 -1.202 -17.430 1.00 83.94 87 ALA A CA 1
ATOM 632 C C . ALA A 1 87 ? 13.041 -1.426 -17.523 1.00 83.94 87 ALA A C 1
ATOM 634 O O . ALA A 1 87 ? 13.617 -1.246 -18.591 1.00 83.94 87 ALA A O 1
ATOM 635 N N . LEU A 1 88 ? 13.679 -1.887 -16.441 1.00 80.56 88 LEU A N 1
ATOM 636 C CA . LEU A 1 88 ? 15.107 -2.224 -16.421 1.00 80.56 88 LEU A CA 1
ATOM 637 C C . LEU A 1 88 ? 15.479 -3.434 -17.291 1.00 80.56 88 LEU A C 1
ATOM 639 O O . LEU A 1 88 ? 16.636 -3.584 -17.674 1.00 80.56 88 LEU A O 1
ATOM 643 N N . THR A 1 89 ? 14.525 -4.322 -17.578 1.00 77.69 89 THR A N 1
ATOM 644 C CA . THR A 1 89 ? 14.786 -5.600 -18.267 1.00 77.69 89 THR A CA 1
ATOM 645 C C . THR A 1 89 ? 13.969 -5.781 -19.545 1.00 77.69 89 THR A C 1
ATOM 647 O O . THR A 1 89 ? 14.278 -6.650 -20.363 1.00 77.69 89 THR A O 1
ATOM 650 N N . ALA A 1 90 ? 12.927 -4.975 -19.740 1.00 77.81 90 ALA A N 1
ATOM 651 C CA . ALA A 1 90 ? 11.981 -5.125 -20.830 1.00 77.81 90 ALA A CA 1
ATOM 652 C C . ALA A 1 90 ? 12.330 -4.279 -22.058 1.00 77.81 90 ALA A C 1
ATOM 654 O O . ALA A 1 90 ? 12.858 -3.178 -21.975 1.00 77.81 90 ALA A O 1
ATOM 655 N N . THR A 1 91 ? 11.933 -4.780 -23.229 1.00 69.62 91 THR A N 1
ATOM 656 C CA . THR A 1 91 ?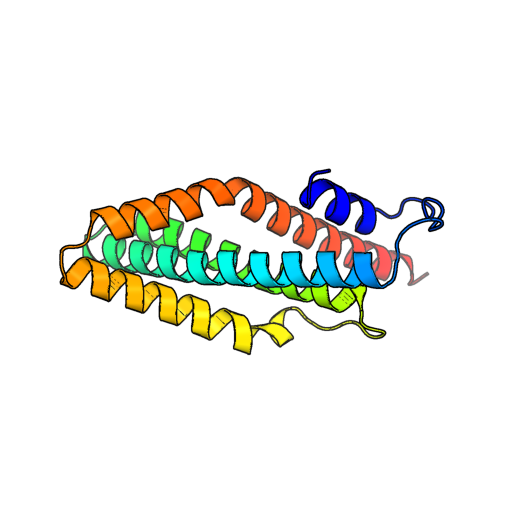 12.067 -4.085 -24.522 1.00 69.62 91 THR A CA 1
ATOM 657 C C . THR A 1 91 ? 10.820 -3.291 -24.913 1.00 69.62 91 THR A C 1
ATOM 659 O O . THR A 1 91 ? 10.822 -2.597 -25.928 1.00 69.62 91 THR A O 1
ATOM 662 N N . LYS A 1 92 ? 9.729 -3.409 -24.145 1.00 73.06 92 LYS A N 1
ATOM 663 C CA . LYS A 1 92 ? 8.445 -2.749 -24.413 1.00 73.06 92 LYS A CA 1
ATOM 664 C C . LYS A 1 92 ? 7.873 -2.146 -23.132 1.00 73.06 92 LYS A C 1
ATOM 666 O O . LYS A 1 92 ? 8.008 -2.764 -22.081 1.00 73.06 92 LYS A O 1
ATOM 671 N N . PRO A 1 93 ? 7.189 -0.994 -23.210 1.00 72.06 93 PRO A N 1
ATOM 672 C CA . PRO A 1 93 ? 6.526 -0.405 -22.056 1.00 72.06 93 PRO A CA 1
ATOM 673 C C . PRO A 1 93 ? 5.292 -1.219 -21.640 1.00 72.06 93 PRO A C 1
ATOM 675 O O . PRO A 1 93 ? 4.590 -1.785 -22.481 1.00 72.06 93 PRO A O 1
ATOM 678 N N . ALA A 1 94 ? 4.986 -1.213 -20.342 1.00 78.50 94 ALA A N 1
ATOM 679 C CA . ALA A 1 94 ? 3.772 -1.798 -19.779 1.00 78.50 94 ALA A CA 1
ATOM 680 C C . ALA A 1 94 ? 3.062 -0.797 -18.855 1.00 78.50 94 ALA A C 1
ATOM 682 O O . ALA A 1 94 ? 3.687 0.047 -18.214 1.00 78.50 94 ALA A O 1
ATOM 683 N N . ARG A 1 95 ? 1.727 -0.869 -18.804 1.00 82.94 95 ARG A N 1
ATOM 684 C CA . ARG A 1 95 ? 0.912 -0.005 -17.934 1.00 82.94 95 ARG A CA 1
ATOM 685 C C . ARG A 1 95 ? 0.985 -0.490 -16.489 1.00 82.94 95 ARG A C 1
ATOM 687 O O . ARG A 1 95 ? 0.924 -1.698 -16.276 1.00 82.94 95 ARG A O 1
ATOM 694 N N . TYR A 1 96 ? 0.952 0.429 -15.518 1.00 82.88 96 TYR A N 1
ATOM 695 C CA . TYR A 1 96 ? 0.945 0.107 -14.077 1.00 82.88 96 TYR A CA 1
ATOM 696 C C . TYR A 1 96 ? -0.124 -0.920 -13.674 1.00 82.88 96 TYR A C 1
ATOM 698 O O . TYR A 1 96 ? 0.139 -1.812 -12.874 1.00 82.88 96 TYR A O 1
ATOM 706 N N . GLY A 1 97 ? -1.304 -0.881 -14.300 1.00 84.25 97 GLY A N 1
ATOM 707 C CA . GLY A 1 97 ? -2.369 -1.858 -14.050 1.00 84.25 97 GLY A CA 1
ATOM 708 C C . GLY A 1 97 ? -1.999 -3.322 -14.338 1.00 84.25 97 GLY A C 1
ATOM 709 O O . GLY A 1 97 ? -2.641 -4.214 -13.796 1.00 84.25 97 GLY A O 1
ATOM 710 N N . THR A 1 98 ? -0.951 -3.588 -15.127 1.00 90.00 98 THR A N 1
ATOM 711 C CA . THR A 1 98 ? -0.481 -4.952 -15.449 1.00 90.00 98 THR A CA 1
ATOM 712 C C . THR A 1 98 ? -0.072 -5.729 -14.199 1.00 90.00 98 THR A C 1
ATOM 714 O O . THR A 1 98 ? -0.231 -6.945 -14.148 1.00 90.00 98 THR A O 1
ATOM 717 N N . TRP A 1 99 ? 0.415 -5.029 -13.172 1.00 94.00 99 TRP A N 1
ATOM 718 C CA . TRP A 1 99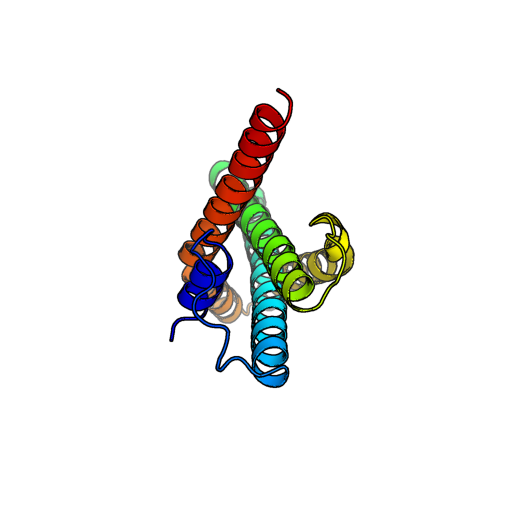 ? 0.919 -5.636 -11.940 1.00 94.00 99 TRP A CA 1
ATOM 719 C C . TRP A 1 99 ? -0.136 -5.721 -10.825 1.00 94.00 99 TRP A C 1
ATOM 721 O O . TRP A 1 99 ? 0.147 -6.252 -9.752 1.00 94.00 99 TRP A O 1
ATOM 731 N N . LEU A 1 100 ? -1.377 -5.277 -11.075 1.00 94.50 100 LEU A N 1
ATOM 732 C CA . LEU A 1 100 ? -2.483 -5.411 -10.116 1.00 94.50 100 LEU A CA 1
ATOM 733 C C . LEU A 1 100 ? -2.690 -6.849 -9.609 1.00 94.50 100 LEU A C 1
ATOM 735 O O . LEU A 1 100 ? -2.877 -6.994 -8.403 1.00 94.50 100 LEU A O 1
ATOM 739 N N . PRO A 1 101 ? -2.606 -7.909 -10.441 1.00 96.31 101 PRO A N 1
ATOM 740 C CA . PRO A 1 101 ? -2.741 -9.284 -9.958 1.00 96.31 101 PRO A CA 1
ATOM 741 C C . PRO A 1 101 ? -1.669 -9.719 -8.949 1.00 96.31 101 PRO A C 1
ATOM 743 O O . PRO A 1 101 ? -1.892 -10.686 -8.231 1.00 96.31 101 PRO A O 1
ATOM 746 N N . MET A 1 102 ? -0.528 -9.027 -8.870 1.00 93.31 102 MET A N 1
ATOM 747 C CA . MET A 1 102 ? 0.501 -9.288 -7.852 1.00 93.31 102 MET A CA 1
ATOM 748 C C . MET A 1 102 ? 0.309 -8.423 -6.604 1.00 93.31 102 MET A C 1
ATOM 750 O O . MET A 1 102 ? 0.537 -8.881 -5.488 1.00 93.31 102 MET A O 1
ATOM 754 N N . VAL A 1 103 ? -0.166 -7.188 -6.776 1.00 96.94 103 VAL A N 1
ATOM 755 C CA . VAL A 1 103 ? -0.330 -6.228 -5.675 1.00 96.94 103 VAL A CA 1
ATOM 756 C C . VAL A 1 103 ? -1.630 -6.447 -4.895 1.00 96.94 103 VAL A C 1
ATOM 758 O O . VAL A 1 103 ? -1.626 -6.398 -3.665 1.00 96.94 103 VAL A O 1
ATOM 761 N N . ALA A 1 104 ? -2.749 -6.698 -5.580 1.00 97.56 104 ALA A N 1
ATOM 762 C CA . ALA A 1 104 ? -4.064 -6.787 -4.944 1.00 97.56 104 ALA A CA 1
ATOM 763 C C . ALA A 1 104 ? -4.171 -7.936 -3.919 1.00 97.56 104 ALA A C 1
ATOM 765 O O . ALA A 1 104 ? -4.633 -7.666 -2.808 1.00 97.56 104 ALA A O 1
ATOM 766 N N . PRO A 1 105 ? -3.679 -9.164 -4.194 1.00 98.19 105 PRO A N 1
ATOM 767 C CA . PRO A 1 105 ? -3.722 -10.243 -3.206 1.00 98.19 105 PRO A CA 1
ATOM 768 C C . PRO A 1 105 ? -2.867 -9.964 -1.964 1.00 98.19 105 PRO A C 1
ATOM 770 O O . PRO A 1 105 ? -3.234 -10.366 -0.863 1.00 98.19 105 PRO A O 1
ATOM 773 N N . LEU A 1 106 ? -1.737 -9.260 -2.110 1.00 98.06 106 LEU A N 1
ATOM 774 C CA . LEU A 1 106 ? -0.897 -8.874 -0.971 1.00 98.06 106 LEU A CA 1
ATOM 775 C C . LEU A 1 106 ? -1.588 -7.829 -0.093 1.00 98.06 106 LEU A C 1
ATOM 777 O O . LEU A 1 106 ? -1.582 -7.966 1.131 1.00 98.06 106 LEU A O 1
ATOM 781 N N . ARG A 1 107 ? -2.226 -6.830 -0.714 1.00 98.44 107 ARG A N 1
ATOM 782 C CA . ARG A 1 107 ? -3.039 -5.822 -0.022 1.00 98.44 107 ARG A CA 1
ATOM 783 C C . ARG A 1 107 ? -4.178 -6.474 0.760 1.00 98.44 107 ARG A C 1
ATOM 785 O O . ARG A 1 107 ? -4.314 -6.243 1.958 1.00 98.44 107 ARG A O 1
ATOM 792 N N . GLU A 1 108 ? -4.964 -7.322 0.107 1.00 98.44 108 GLU A N 1
ATOM 793 C CA . GLU A 1 108 ? -6.070 -8.034 0.753 1.00 98.44 108 GLU A CA 1
ATO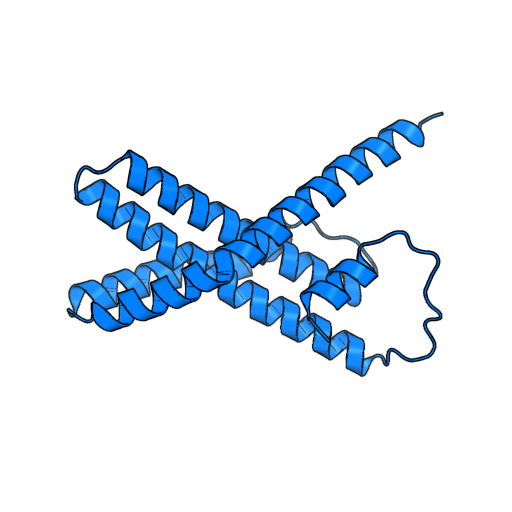M 794 C C . GLU A 1 108 ? -5.568 -8.965 1.866 1.00 98.44 108 GLU A C 1
ATOM 796 O O . GLU A 1 108 ? -6.045 -8.910 3.001 1.00 98.44 108 GLU A O 1
ATOM 801 N N . GLY A 1 109 ? -4.538 -9.763 1.580 1.00 98.19 109 GLY A N 1
ATOM 802 C CA . GLY A 1 109 ? -3.951 -10.687 2.541 1.00 98.19 109 GLY A CA 1
ATOM 803 C C . GLY A 1 109 ? -3.386 -9.985 3.775 1.00 98.19 109 GLY A C 1
ATOM 804 O O . GLY A 1 109 ? -3.544 -10.490 4.884 1.00 98.19 109 GLY A O 1
ATOM 805 N N . ALA A 1 110 ? -2.756 -8.818 3.624 1.00 98.12 110 ALA A N 1
ATOM 806 C CA . ALA A 1 110 ? -2.263 -8.039 4.756 1.00 98.12 110 ALA A CA 1
ATOM 807 C C . ALA A 1 110 ? -3.402 -7.492 5.626 1.00 98.12 110 ALA A C 1
ATOM 809 O O . ALA A 1 110 ? -3.321 -7.608 6.848 1.00 98.12 110 ALA A O 1
ATOM 810 N N . ALA A 1 111 ? -4.488 -6.995 5.025 1.00 98.25 111 ALA A N 1
ATOM 811 C CA . ALA A 1 111 ? -5.666 -6.557 5.775 1.00 98.25 111 ALA A CA 1
ATOM 812 C C . ALA A 1 111 ? -6.302 -7.713 6.575 1.00 98.25 111 ALA A C 1
ATOM 814 O O . ALA A 1 111 ? -6.625 -7.549 7.752 1.00 98.25 111 ALA A O 1
ATOM 815 N N . ILE A 1 112 ? -6.417 -8.902 5.969 1.00 98.00 112 ILE A N 1
ATOM 816 C CA . ILE A 1 112 ? -6.927 -10.110 6.640 1.00 98.00 112 ILE A CA 1
ATOM 817 C C . ILE A 1 112 ? -5.999 -10.538 7.782 1.00 98.00 112 ILE A C 1
ATOM 819 O O . ILE A 1 112 ? -6.467 -10.824 8.883 1.00 98.00 112 ILE A O 1
ATOM 823 N N . ARG A 1 113 ? -4.677 -10.557 7.560 1.00 97.56 113 ARG A N 1
ATOM 824 C CA . ARG A 1 113 ? -3.706 -10.888 8.617 1.00 97.56 113 ARG A CA 1
ATOM 825 C C . ARG A 1 113 ? -3.785 -9.904 9.781 1.00 97.56 113 ARG A C 1
ATOM 827 O O . ARG A 1 113 ? -3.736 -10.340 10.927 1.00 97.56 113 ARG A O 1
ATOM 834 N N . ALA A 1 114 ? -3.931 -8.612 9.500 1.00 97.00 114 ALA A N 1
ATOM 835 C CA . ALA A 1 114 ? -4.094 -7.578 10.515 1.00 97.00 114 ALA A CA 1
ATOM 836 C C . ALA A 1 114 ? -5.347 -7.814 11.370 1.00 97.00 114 ALA A C 1
ATOM 838 O O . ALA A 1 114 ? -5.264 -7.816 12.600 1.00 97.00 114 ALA A O 1
ATOM 839 N N . ALA A 1 115 ? -6.482 -8.090 10.719 1.00 96.25 115 ALA A N 1
ATOM 840 C CA . ALA A 1 115 ? -7.734 -8.422 11.389 1.00 96.25 115 ALA A CA 1
ATOM 841 C C . ALA A 1 115 ? -7.592 -9.668 12.272 1.00 96.25 115 ALA A C 1
ATOM 843 O O . ALA A 1 115 ? -7.891 -9.602 13.462 1.00 96.25 115 ALA A O 1
ATOM 844 N N . ALA A 1 116 ? -7.024 -10.753 11.742 1.00 97.75 116 ALA A N 1
ATOM 845 C CA . ALA A 1 116 ? -6.783 -11.971 12.511 1.00 97.75 116 ALA A CA 1
ATOM 846 C C . ALA A 1 116 ? -5.871 -11.711 13.725 1.00 97.75 116 ALA A C 1
ATOM 848 O O . ALA A 1 116 ? -6.141 -12.172 14.833 1.00 97.75 116 ALA A O 1
ATOM 849 N N . MET A 1 117 ? -4.792 -10.936 13.565 1.00 96.88 117 MET A N 1
ATOM 850 C CA . MET A 1 117 ? -3.931 -10.567 14.694 1.00 96.88 117 MET A CA 1
ATOM 851 C C . MET A 1 117 ? -4.696 -9.786 15.766 1.00 96.88 117 MET A C 1
ATOM 853 O O . MET A 1 117 ? -4.516 -10.064 16.953 1.00 96.88 117 MET A O 1
ATOM 857 N N . ALA A 1 118 ? -5.558 -8.852 15.364 1.00 94.44 118 ALA A N 1
ATOM 858 C CA . ALA A 1 118 ? -6.383 -8.084 16.287 1.00 94.44 118 ALA A CA 1
ATOM 859 C C . ALA A 1 118 ? -7.408 -8.962 17.027 1.00 94.44 118 ALA A C 1
ATOM 861 O O . ALA A 1 118 ? -7.520 -8.852 18.247 1.00 94.44 118 ALA A O 1
ATOM 862 N N . GLU A 1 119 ? -8.086 -9.880 16.330 1.00 95.88 119 GLU A N 1
ATOM 863 C CA . GLU A 1 119 ? -9.015 -10.859 16.920 1.00 95.88 119 GLU A CA 1
ATOM 864 C C . GLU A 1 119 ? -8.331 -11.745 17.969 1.00 95.88 119 GLU A C 1
ATOM 866 O O . GLU A 1 119 ? -8.895 -12.035 19.023 1.00 95.88 119 GLU A O 1
ATOM 871 N N . HIS A 1 120 ? -7.075 -12.120 17.721 1.00 96.25 120 HIS A N 1
ATOM 872 C CA . HIS A 1 120 ? -6.254 -12.891 18.653 1.00 96.25 120 HIS A CA 1
ATOM 873 C C . HIS A 1 120 ? -5.584 -12.044 19.752 1.00 96.25 120 HIS A C 1
ATOM 875 O O . HIS A 1 120 ? -4.724 -12.554 20.472 1.00 96.25 120 HIS A O 1
ATOM 881 N N . GLY A 1 121 ? -5.924 -10.756 19.879 1.00 93.69 121 GLY A N 1
ATOM 882 C CA . GLY A 1 121 ? -5.367 -9.862 20.899 1.00 93.69 121 GLY A CA 1
ATOM 883 C C . GLY A 1 121 ? -3.887 -9.513 20.700 1.00 93.69 121 GLY A C 1
ATOM 884 O O . GLY A 1 121 ? -3.251 -8.985 21.610 1.00 93.69 121 GLY A O 1
ATOM 885 N N . LYS A 1 122 ? -3.313 -9.769 19.517 1.00 94.81 122 LYS A N 1
ATOM 886 C CA . LYS A 1 122 ? -1.897 -9.518 19.193 1.00 94.81 122 LYS A CA 1
ATOM 887 C C . LYS A 1 122 ? -1.658 -8.067 18.759 1.00 94.81 122 LYS A C 1
ATOM 889 O O . LYS A 1 122 ? -1.034 -7.805 17.731 1.00 94.81 122 LYS A O 1
ATOM 894 N N . ILE A 1 123 ? -2.160 -7.117 19.545 1.00 91.56 123 ILE A N 1
ATOM 895 C CA . ILE A 1 123 ? -2.168 -5.686 19.200 1.00 91.56 123 ILE A CA 1
ATOM 896 C C . ILE A 1 123 ? -0.753 -5.112 19.054 1.00 91.56 123 ILE A C 1
ATOM 898 O O . ILE A 1 123 ? -0.532 -4.247 18.211 1.00 91.56 123 ILE A O 1
ATOM 902 N N . ASP A 1 124 ? 0.229 -5.620 19.800 1.00 93.38 124 ASP A N 1
ATOM 903 C CA . ASP A 1 124 ? 1.615 -5.155 19.678 1.00 93.38 124 ASP A CA 1
ATOM 904 C C . ASP A 1 124 ? 2.250 -5.526 18.330 1.00 93.38 124 ASP A C 1
ATOM 906 O O . ASP A 1 124 ? 3.034 -4.746 17.790 1.00 93.38 124 ASP A O 1
ATOM 910 N N . LEU A 1 125 ? 1.868 -6.667 17.741 1.00 92.06 125 LEU A N 1
ATOM 911 C CA . LEU A 1 125 ? 2.315 -7.032 16.393 1.00 92.06 125 LEU A CA 1
ATOM 912 C C . LEU A 1 125 ? 1.683 -6.117 15.345 1.00 92.06 125 LEU A C 1
ATOM 914 O O . LEU A 1 125 ? 2.389 -5.608 14.481 1.00 92.06 125 LEU A O 1
ATOM 918 N N . VAL A 1 126 ? 0.381 -5.841 15.472 1.00 91.94 126 VAL A N 1
ATOM 919 C CA . VAL A 1 126 ? -0.314 -4.874 14.609 1.00 91.94 126 VAL A CA 1
ATOM 920 C C . VAL A 1 126 ? 0.361 -3.503 14.696 1.00 91.94 126 VAL A C 1
ATOM 922 O O . VAL A 1 126 ? 0.651 -2.894 13.671 1.00 91.94 126 VAL A O 1
ATOM 925 N N . ARG A 1 127 ? 0.684 -3.033 15.909 1.00 93.25 127 ARG A N 1
ATOM 926 C CA . ARG A 1 127 ? 1.395 -1.764 16.112 1.00 93.25 127 ARG A CA 1
ATOM 927 C C . ARG A 1 127 ? 2.776 -1.771 15.455 1.00 93.25 127 ARG A C 1
ATOM 929 O O . ARG A 1 127 ? 3.126 -0.793 14.805 1.00 93.25 127 ARG A O 1
ATOM 936 N N . SER A 1 128 ? 3.546 -2.848 15.611 1.00 95.12 128 SER A N 1
ATOM 937 C CA . SER A 1 128 ? 4.882 -2.953 15.013 1.00 95.12 128 SER A CA 1
ATOM 938 C C . SER A 1 128 ? 4.834 -2.892 13.485 1.00 95.12 128 SER A C 1
ATOM 940 O O . SER A 1 128 ? 5.655 -2.214 12.873 1.00 95.12 128 SER A O 1
ATOM 942 N N . GLU A 1 129 ? 3.860 -3.555 12.866 1.00 95.44 129 GLU A N 1
ATOM 943 C CA . GLU A 1 129 ? 3.673 -3.528 11.414 1.00 95.44 129 GLU A CA 1
ATOM 944 C C . GLU A 1 129 ? 3.231 -2.146 10.919 1.00 95.44 129 GLU A C 1
ATOM 946 O O . GLU A 1 129 ? 3.758 -1.647 9.926 1.00 95.44 129 GLU A O 1
ATOM 951 N N . LEU A 1 130 ? 2.347 -1.469 11.656 1.00 94.06 130 LEU A N 1
ATOM 952 C CA . LEU A 1 130 ? 1.967 -0.092 11.341 1.00 94.06 130 LEU A CA 1
ATOM 953 C C . LEU A 1 130 ? 3.162 0.858 11.417 1.00 94.06 130 LEU A C 1
ATOM 955 O O . LEU A 1 130 ? 3.369 1.621 10.483 1.00 94.06 130 LEU A O 1
ATOM 959 N N . GLN A 1 131 ? 4.004 0.755 12.448 1.00 96.56 131 GLN A N 1
ATOM 960 C CA . GLN A 1 131 ? 5.225 1.565 12.563 1.00 96.56 131 GLN A CA 1
ATOM 961 C C . GLN A 1 131 ? 6.193 1.335 11.395 1.00 96.56 131 GLN A C 1
ATOM 963 O O . GLN A 1 131 ? 6.814 2.278 10.904 1.00 96.56 131 GLN A O 1
ATOM 968 N N . ARG A 1 132 ? 6.309 0.090 10.909 1.00 95.25 132 ARG A N 1
ATOM 969 C CA . ARG A 1 132 ? 7.090 -0.208 9.697 1.00 95.25 132 ARG A CA 1
ATOM 970 C C . ARG A 1 132 ? 6.505 0.496 8.475 1.00 95.25 132 ARG A C 1
ATOM 972 O O . ARG A 1 132 ? 7.262 1.046 7.684 1.00 95.25 132 ARG A O 1
ATOM 979 N N . CYS A 1 133 ? 5.183 0.515 8.332 1.00 97.19 133 CYS A N 1
ATOM 980 C CA . CYS A 1 133 ? 4.524 1.219 7.234 1.00 97.19 133 CYS A CA 1
ATOM 981 C C . CYS A 1 133 ? 4.600 2.746 7.361 1.00 97.19 133 CYS A C 1
ATOM 983 O O . CYS A 1 133 ? 4.739 3.428 6.348 1.00 97.19 133 CYS A O 1
ATOM 985 N N . GLU A 1 134 ? 4.571 3.291 8.578 1.00 96.81 134 GLU A N 1
ATOM 986 C CA . GLU A 1 134 ? 4.783 4.720 8.844 1.00 96.81 134 GLU A CA 1
ATOM 987 C C . GLU A 1 134 ? 6.178 5.171 8.404 1.00 96.81 134 GLU A C 1
ATOM 989 O O . GLU A 1 134 ? 6.315 6.212 7.762 1.00 96.81 134 GLU A O 1
ATOM 994 N N . ALA A 1 135 ? 7.204 4.356 8.665 1.00 95.94 135 ALA A N 1
ATOM 995 C CA . ALA A 1 135 ? 8.577 4.637 8.245 1.00 95.94 135 ALA A CA 1
ATOM 996 C C . ALA A 1 135 ? 8.750 4.713 6.714 1.00 95.94 135 ALA A C 1
ATOM 998 O O . ALA A 1 135 ? 9.756 5.229 6.235 1.00 95.94 135 ALA A O 1
ATOM 999 N N . LEU A 1 136 ? 7.776 4.223 5.941 1.00 93.31 136 LEU A N 1
ATOM 1000 C CA . LEU A 1 136 ? 7.796 4.227 4.478 1.00 93.31 136 LEU A CA 1
ATOM 1001 C C . LEU A 1 136 ? 6.976 5.365 3.858 1.00 93.31 136 LEU A C 1
ATOM 1003 O O . LEU A 1 136 ? 6.943 5.478 2.633 1.00 93.31 136 LEU A O 1
ATOM 1007 N N . LEU A 1 137 ? 6.320 6.209 4.662 1.00 93.25 137 LEU A N 1
ATOM 1008 C CA . LEU A 1 137 ? 5.456 7.281 4.152 1.00 93.25 137 LEU A CA 1
ATOM 1009 C C . LEU A 1 137 ? 6.224 8.309 3.314 1.00 93.25 137 LEU A C 1
ATOM 1011 O O . LEU A 1 137 ? 5.702 8.796 2.313 1.00 93.25 137 LEU A O 1
ATOM 1015 N N . GLU A 1 138 ? 7.469 8.615 3.684 1.00 91.62 138 GLU A N 1
ATOM 1016 C CA . GLU A 1 138 ? 8.310 9.517 2.895 1.00 91.62 138 GLU A CA 1
ATOM 1017 C C . GLU A 1 138 ? 8.629 8.908 1.522 1.00 91.62 138 GLU A C 1
ATOM 1019 O O . GLU A 1 138 ? 8.375 9.533 0.493 1.00 91.62 138 GLU A O 1
ATOM 1024 N N . SER A 1 139 ? 9.081 7.652 1.488 1.00 87.38 139 SER A N 1
ATOM 1025 C CA . SER A 1 139 ? 9.354 6.931 0.240 1.00 87.38 139 SER A CA 1
ATOM 1026 C C . SER A 1 139 ? 8.096 6.749 -0.618 1.00 87.38 139 SER A C 1
ATOM 1028 O O . SER A 1 139 ? 8.157 6.843 -1.844 1.00 87.38 139 SER A O 1
ATOM 1030 N N . GLN A 1 140 ? 6.931 6.540 0.005 1.00 90.12 140 GLN A N 1
ATOM 1031 C CA . GLN A 1 140 ? 5.637 6.522 -0.678 1.00 90.12 140 GLN A CA 1
ATOM 1032 C C . GLN A 1 140 ? 5.359 7.860 -1.369 1.00 90.12 140 GLN A C 1
ATOM 1034 O O . GLN A 1 140 ? 4.961 7.882 -2.535 1.00 90.12 140 GLN A O 1
ATOM 1039 N N . GLN A 1 141 ? 5.560 8.971 -0.658 1.00 88.94 141 GLN A N 1
ATOM 1040 C CA . GLN A 1 141 ? 5.340 10.307 -1.198 1.00 88.94 141 GLN A CA 1
ATOM 1041 C C . GLN A 1 141 ? 6.306 10.600 -2.353 1.00 88.94 141 GLN A C 1
ATOM 1043 O O . GLN A 1 141 ? 5.875 11.066 -3.405 1.00 88.94 141 GLN A O 1
ATOM 1048 N N . GLN A 1 142 ? 7.578 10.227 -2.206 1.00 87.44 142 GLN A N 1
ATOM 1049 C CA . GLN A 1 142 ? 8.579 10.346 -3.266 1.00 87.44 142 GLN A CA 1
ATOM 1050 C C . GLN A 1 142 ? 8.187 9.545 -4.517 1.00 87.44 142 GLN A C 1
ATOM 1052 O O . GLN A 1 142 ? 8.257 10.076 -5.623 1.00 87.44 142 GLN A O 1
ATOM 1057 N N . ALA A 1 143 ? 7.704 8.306 -4.363 1.00 85.75 143 ALA A N 1
ATOM 1058 C CA . ALA A 1 143 ? 7.213 7.507 -5.487 1.00 85.75 143 ALA A CA 1
ATOM 1059 C C . ALA A 1 143 ? 6.022 8.180 -6.193 1.00 85.75 143 ALA A C 1
ATOM 1061 O O . ALA A 1 143 ? 5.990 8.257 -7.420 1.00 85.75 143 ALA A O 1
ATOM 1062 N N . ILE A 1 144 ? 5.060 8.716 -5.434 1.00 87.12 144 ILE A N 1
ATOM 1063 C CA . ILE A 1 144 ? 3.910 9.451 -5.987 1.00 87.12 144 ILE A CA 1
ATOM 1064 C C . ILE A 1 144 ? 4.368 10.691 -6.762 1.00 87.12 144 ILE A C 1
ATOM 1066 O O . ILE A 1 144 ? 3.864 10.955 -7.857 1.00 87.12 144 ILE A O 1
ATOM 1070 N N . ASP A 1 145 ? 5.325 11.444 -6.227 1.00 86.50 145 ASP A N 1
ATOM 1071 C CA . ASP A 1 145 ? 5.837 12.641 -6.887 1.00 86.50 145 ASP A CA 1
ATOM 1072 C C . ASP A 1 145 ? 6.646 12.306 -8.147 1.00 86.50 145 ASP A C 1
ATOM 1074 O O . ASP A 1 145 ? 6.527 13.017 -9.147 1.00 86.50 145 ASP A O 1
ATOM 1078 N N . SER A 1 146 ? 7.382 11.190 -8.161 1.00 83.81 146 SER A N 1
ATOM 1079 C CA . SER A 1 146 ? 8.022 10.659 -9.373 1.00 83.81 146 SER A CA 1
ATOM 1080 C C . SER A 1 146 ? 6.994 10.271 -10.438 1.00 83.81 146 SER A C 1
ATOM 1082 O O . SER A 1 146 ? 7.124 10.678 -11.587 1.00 83.81 146 SER A O 1
ATOM 1084 N N . ILE A 1 147 ? 5.908 9.581 -10.066 1.00 82.56 147 ILE A N 1
ATOM 1085 C CA . ILE A 1 147 ? 4.820 9.234 -11.001 1.00 82.56 147 ILE A CA 1
ATOM 1086 C C . ILE A 1 147 ? 4.189 10.488 -11.614 1.00 82.56 147 ILE A C 1
ATOM 1088 O O . ILE A 1 147 ? 3.887 10.517 -12.812 1.00 82.56 147 ILE A O 1
ATOM 1092 N N . ARG A 1 148 ? 3.961 11.528 -10.803 1.00 80.44 148 ARG A N 1
ATOM 1093 C CA . ARG A 1 148 ? 3.418 12.806 -11.282 1.00 80.44 148 ARG A CA 1
ATOM 1094 C C . ARG A 1 148 ? 4.359 13.462 -12.282 1.00 80.44 148 ARG A C 1
ATOM 1096 O O . ARG A 1 148 ? 3.896 13.882 -13.334 1.00 80.44 148 ARG A O 1
ATOM 1103 N N . LYS A 1 149 ? 5.661 13.503 -11.994 1.00 76.94 149 LYS A N 1
ATOM 1104 C CA . LYS A 1 149 ? 6.659 14.035 -12.931 1.00 76.94 149 LYS A CA 1
ATOM 1105 C C . LYS A 1 149 ? 6.680 13.235 -14.231 1.00 76.94 149 LYS A C 1
ATOM 1107 O O . LYS A 1 149 ? 6.547 13.836 -15.285 1.00 76.94 149 LYS A O 1
ATOM 1112 N N . ASP A 1 150 ? 6.712 11.906 -14.167 1.00 69.81 150 ASP A N 1
ATOM 1113 C CA . ASP A 1 150 ? 6.713 11.037 -15.352 1.00 69.81 150 ASP A CA 1
ATOM 1114 C C . ASP A 1 150 ? 5.459 11.174 -16.225 1.00 69.81 150 ASP A C 1
ATOM 1116 O O . ASP A 1 150 ? 5.520 10.988 -17.440 1.00 69.81 150 ASP A O 1
ATOM 1120 N N . SER A 1 151 ? 4.288 11.385 -15.619 1.00 62.91 151 SER A N 1
ATOM 1121 C CA . SER A 1 151 ? 3.022 11.528 -16.356 1.00 62.91 151 SER A CA 1
ATOM 1122 C C . SER A 1 151 ? 2.878 12.921 -16.957 1.00 62.91 151 SER A C 1
ATOM 1124 O O . SER A 1 151 ? 2.602 13.033 -18.148 1.00 62.91 151 SER A O 1
ATOM 1126 N N . VAL A 1 152 ? 3.156 13.964 -16.171 1.00 59.22 152 VAL A N 1
ATOM 1127 C CA . VAL A 1 152 ? 3.147 15.356 -16.637 1.00 59.22 152 VAL A CA 1
ATOM 1128 C C . VAL A 1 152 ? 4.198 15.569 -17.725 1.00 59.22 152 VAL A C 1
ATOM 1130 O O . VAL A 1 152 ? 3.881 16.145 -18.759 1.00 59.22 152 VAL A O 1
ATOM 1133 N N . GLN A 1 153 ? 5.422 15.066 -17.544 1.00 55.84 153 GLN A N 1
ATOM 1134 C CA . GLN A 1 153 ? 6.486 15.207 -18.537 1.00 55.84 153 GLN A CA 1
ATOM 1135 C C . GLN A 1 153 ? 6.129 14.480 -19.837 1.00 55.84 153 GLN A C 1
ATOM 1137 O O . GLN A 1 153 ? 6.225 15.078 -20.900 1.00 55.84 153 GLN A O 1
ATOM 1142 N N . ARG A 1 154 ? 5.585 13.255 -19.772 1.00 62.03 154 ARG A N 1
ATOM 1143 C CA . ARG A 1 154 ? 5.100 12.551 -20.973 1.00 62.03 154 ARG A CA 1
ATOM 1144 C C . ARG A 1 154 ? 3.990 13.297 -21.710 1.00 62.03 154 ARG A C 1
ATOM 1146 O O . ARG A 1 154 ? 3.960 13.264 -22.937 1.00 62.03 154 ARG A O 1
ATOM 1153 N N . GLU A 1 155 ? 3.066 13.937 -20.997 1.00 58.78 155 GLU A N 1
ATOM 1154 C CA . GLU A 1 155 ? 2.011 14.752 -21.613 1.00 58.78 155 GLU A CA 1
ATOM 1155 C C . GLU A 1 155 ? 2.578 16.028 -22.251 1.00 58.78 155 GLU A C 1
ATOM 1157 O O . GLU A 1 155 ? 2.190 16.385 -23.366 1.00 58.78 155 GLU A O 1
ATOM 1162 N N . LEU A 1 156 ? 3.547 16.672 -21.595 1.00 51.12 156 LEU A N 1
ATOM 1163 C CA . LEU A 1 156 ? 4.265 17.82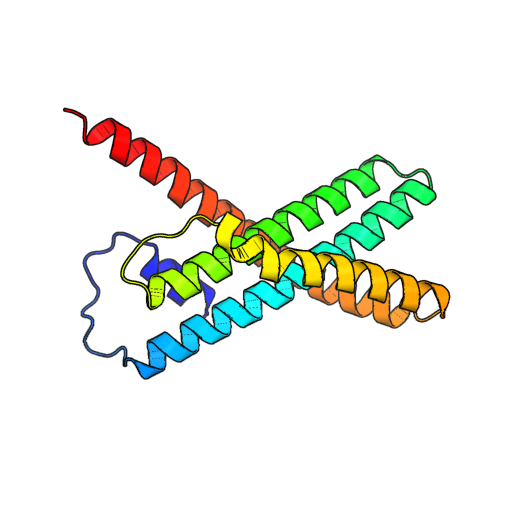1 -22.142 1.00 51.12 156 LEU A CA 1
ATOM 1164 C C . LEU A 1 156 ? 5.065 17.431 -23.396 1.00 51.12 156 LEU A C 1
ATOM 1166 O O . LEU A 1 156 ? 4.924 18.085 -24.430 1.00 51.12 156 LEU A O 1
ATOM 1170 N N . ASP A 1 157 ? 5.801 16.324 -23.375 1.00 59.22 157 ASP A N 1
ATOM 1171 C CA . ASP A 1 157 ? 6.581 15.832 -24.516 1.00 59.22 157 ASP A CA 1
ATOM 1172 C C . ASP A 1 157 ? 5.679 15.425 -25.694 1.00 59.22 157 ASP A C 1
ATOM 1174 O O . ASP A 1 157 ? 5.968 15.747 -26.851 1.00 59.22 157 ASP A O 1
ATOM 1178 N N . ALA A 1 158 ? 4.535 14.789 -25.415 1.00 60.75 158 ALA A N 1
ATOM 1179 C CA . ALA A 1 158 ? 3.532 14.452 -26.426 1.00 60.75 158 ALA A CA 1
ATOM 1180 C C . ALA A 1 158 ? 2.878 15.698 -27.049 1.00 60.75 158 ALA A C 1
ATOM 1182 O O . ALA A 1 158 ? 2.578 15.698 -28.242 1.00 60.75 158 ALA A O 1
ATOM 1183 N N . SER A 1 159 ? 2.682 16.766 -26.268 1.00 51.62 159 SER A N 1
ATOM 1184 C CA . SER A 1 159 ? 2.142 18.037 -26.768 1.00 51.62 159 SER A CA 1
ATOM 1185 C C . SER A 1 159 ? 3.155 18.850 -27.585 1.00 51.62 159 SER A C 1
ATOM 1187 O O . SER A 1 159 ? 2.762 19.596 -28.478 1.00 51.62 159 SER A O 1
ATOM 1189 N N . THR A 1 160 ? 4.455 18.660 -27.334 1.00 51.50 160 THR A N 1
ATOM 1190 C CA . THR A 1 160 ? 5.543 19.390 -28.010 1.00 51.50 160 THR A CA 1
ATOM 1191 C C . THR A 1 160 ? 6.019 18.685 -29.289 1.00 51.50 160 THR A C 1
ATOM 1193 O O . THR A 1 160 ? 6.509 19.333 -30.206 1.00 51.50 160 THR A O 1
ATOM 1196 N N . SER A 1 161 ? 5.813 17.367 -29.400 1.00 51.66 161 SER A N 1
ATOM 1197 C CA . SER A 1 161 ? 6.177 16.555 -30.580 1.00 51.66 161 SER A CA 1
ATOM 1198 C C . SER A 1 161 ? 5.144 16.602 -31.722 1.00 51.66 161 SER A C 1
ATOM 1200 O O . SER A 1 161 ? 5.280 15.886 -32.713 1.00 51.66 161 SER A O 1
ATOM 1202 N N . GLY A 1 162 ? 4.082 17.400 -31.570 1.00 47.53 162 GLY A N 1
ATOM 1203 C CA . GLY A 1 162 ? 2.996 17.577 -32.540 1.00 47.53 162 GLY A CA 1
ATOM 1204 C C . GLY A 1 162 ? 3.137 18.802 -33.454 1.00 47.53 162 GLY A C 1
ATOM 1205 O O . GLY A 1 162 ? 2.124 19.261 -33.990 1.00 47.53 162 GLY A O 1
ATOM 1206 N N . HIS A 1 163 ? 4.345 19.356 -33.607 1.00 39.91 163 HIS A N 1
ATOM 1207 C CA . HIS A 1 163 ? 4.661 20.473 -34.509 1.00 39.91 163 HIS A CA 1
ATOM 1208 C C . HIS A 1 163 ? 5.786 20.113 -35.477 1.00 39.91 163 HIS A C 1
ATOM 1210 O O . HIS A 1 163 ? 6.849 19.657 -35.003 1.00 39.91 163 HIS A O 1
#

Organism: Stenotrophomonas maltophilia (NCBI:txid40324)

Sequence (163 aa):
MDLLGLLLLLGQDATPPATSGITQEGIAVVAAEAAESANIFANCAGWWDFMATHERAAGRPASAEQFKNLGNGAQTAALWLHGQAYALTATKPARYGTWLPMVAPLREGAAIRAAAMAEHGKIDLVRSELQRCEALLESQQQAIDSIRKDSVQRELDASTSGH

Secondary structure (DSSP, 8-state):
--HHHHHHHHSS-------SS--HHHHHHHHHHHHHHHHHHHHHHHHHHHHHHHHHHTT-HHHHHHHHHHHHHHHHHHHHHHHHHHHTT-SS---GGGGHHHHHHHHHHHHHHHHHHHHTT-HHHHHHHHHHHHTTHHHHHHHHHHHHHHHHHHHHHHHHTT-

Radius of gyration: 18.18 Å; chains: 1; bounding box: 48×33×55 Å